Protein AF-A0A239KLG1-F1 (afdb_monomer_lite)

Organism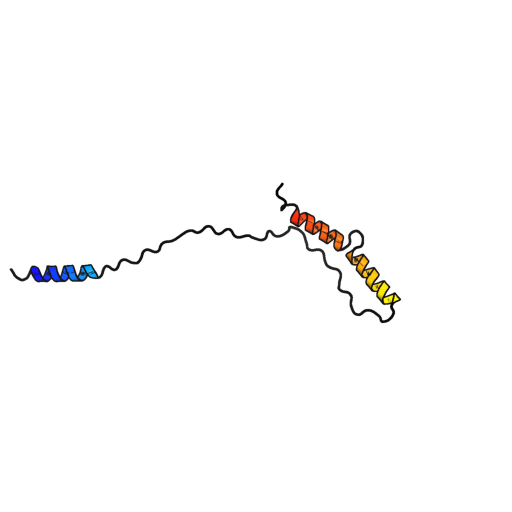: NCBI:txid436663

Radius of gyration: 38.77 Å; chains: 1; bounding box: 78×64×86 Å

Foldseek 3Di:
DPVVVVVVVVVVVVVVPPDDDDDDDDDDDDDDDDDDDDQPDDQDDQPDDDDDADPDPVRSVVSVVVNCCQCPNVVHNVVVNVVSVCSRCVVPDDD

pLDDT: mean 81.81, std 15.87, range [47.78, 98.06]

Structure (mmCIF, N/CA/C/O backbone):
data_AF-A0A239KLG1-F1
#
_entry.id   AF-A0A239KLG1-F1
#
loop_
_atom_site.group_PDB
_atom_site.id
_atom_site.type_symbol
_atom_site.label_atom_id
_atom_site.label_alt_id
_atom_site.label_comp_id
_atom_site.label_asym_id
_atom_site.label_entity_id
_atom_site.label_seq_id
_atom_site.pdbx_PDB_ins_code
_atom_site.Cartn_x
_atom_site.Cartn_y
_atom_site.Cartn_z
_atom_site.occupancy
_atom_site.B_iso_or_equiv
_atom_site.auth_seq_id
_atom_site.auth_comp_id
_atom_site.auth_asym_id
_atom_site.auth_atom_id
_atom_site.pdbx_PDB_model_num
ATOM 1 N N . MET A 1 1 ? -59.904 -50.732 65.950 1.00 50.16 1 MET A N 1
ATOM 2 C CA . MET A 1 1 ? -59.035 -49.545 65.739 1.00 50.16 1 MET A CA 1
ATOM 3 C C . MET A 1 1 ? -57.843 -49.829 64.798 1.00 50.16 1 MET A C 1
ATOM 5 O O . MET A 1 1 ? -56.757 -49.323 65.029 1.00 50.16 1 MET A O 1
ATOM 9 N N . ARG A 1 2 ? -58.013 -50.611 63.714 1.00 51.47 2 ARG A N 1
ATOM 10 C CA . ARG A 1 2 ? -56.904 -51.019 62.815 1.00 51.47 2 ARG A CA 1
ATOM 11 C C . ARG A 1 2 ? -56.867 -50.295 61.456 1.00 51.47 2 ARG A C 1
ATOM 13 O O . ARG A 1 2 ? -55.836 -50.323 60.803 1.00 51.47 2 ARG A O 1
ATOM 20 N N . CYS A 1 3 ? -57.928 -49.580 61.064 1.00 50.22 3 CYS A N 1
ATOM 21 C CA . CYS A 1 3 ? -57.963 -48.854 59.783 1.00 50.22 3 CYS A CA 1
ATOM 22 C C . CYS A 1 3 ? -57.166 -47.541 59.762 1.00 50.22 3 CYS A C 1
ATOM 24 O O . CYS A 1 3 ? -56.770 -47.109 58.691 1.00 50.22 3 CYS A O 1
ATOM 26 N N . ARG A 1 4 ? -56.904 -46.897 60.911 1.00 56.06 4 ARG A N 1
ATOM 27 C CA . ARG A 1 4 ? -56.227 -45.582 60.934 1.00 56.06 4 ARG A CA 1
ATOM 28 C C . ARG A 1 4 ? -54.713 -45.660 60.707 1.00 56.06 4 ARG A C 1
ATOM 30 O O . ARG A 1 4 ? -54.134 -44.706 60.210 1.00 56.06 4 ARG A O 1
ATOM 37 N N . VAL A 1 5 ? -54.078 -46.787 61.037 1.00 58.59 5 VAL A N 1
ATOM 38 C CA . VAL A 1 5 ? -52.612 -46.941 60.949 1.00 58.59 5 VAL A CA 1
ATOM 39 C C . VAL A 1 5 ? -52.149 -47.110 59.496 1.00 58.59 5 VAL A C 1
ATOM 41 O O . VAL A 1 5 ? -51.101 -46.596 59.118 1.00 58.59 5 VAL A O 1
ATOM 44 N N . PHE A 1 6 ? -52.965 -47.754 58.655 1.00 58.72 6 PHE A N 1
ATOM 45 C CA . PHE A 1 6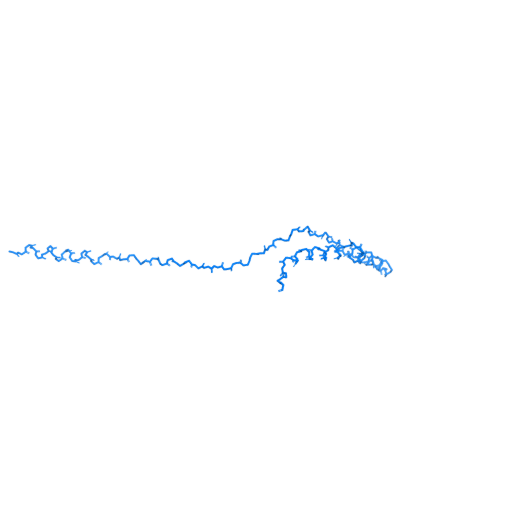 ? -52.636 -47.986 57.245 1.00 58.72 6 PHE A CA 1
ATOM 46 C C . PHE A 1 6 ? -52.617 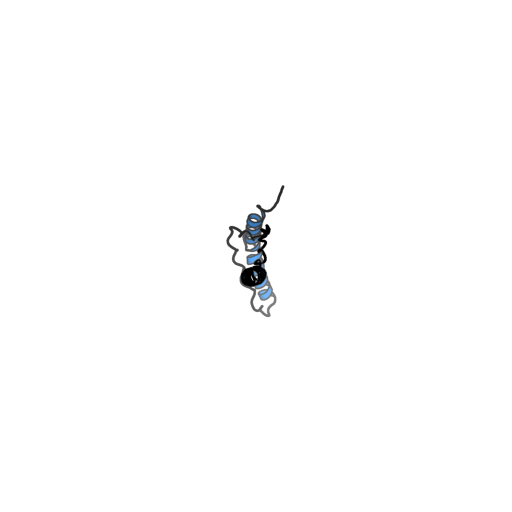-46.693 56.414 1.00 58.72 6 PHE A C 1
ATOM 48 O O . PHE A 1 6 ? -51.770 -46.534 55.539 1.00 58.72 6 PHE A O 1
ATOM 55 N N . SER A 1 7 ? -53.494 -45.734 56.726 1.00 60.66 7 SER A N 1
ATOM 56 C CA . SER A 1 7 ? -53.534 -44.438 56.035 1.00 60.66 7 SER A CA 1
ATOM 57 C C . SER A 1 7 ? -52.327 -43.554 56.348 1.00 60.66 7 SER A C 1
ATOM 59 O O . SER A 1 7 ? -51.913 -42.769 55.501 1.00 60.66 7 SER A O 1
ATOM 61 N N . ILE A 1 8 ? -51.733 -43.698 57.536 1.00 64.25 8 ILE A N 1
ATOM 62 C CA . ILE A 1 8 ? -50.549 -42.925 57.932 1.00 64.25 8 ILE A CA 1
ATOM 63 C C . ILE A 1 8 ? -49.320 -43.435 57.170 1.00 64.25 8 ILE A C 1
ATOM 65 O O . ILE A 1 8 ? -48.588 -42.641 56.589 1.00 64.25 8 ILE A O 1
ATOM 69 N N . ALA A 1 9 ? -49.136 -44.755 57.081 1.00 62.47 9 ALA A N 1
ATOM 70 C CA . ALA A 1 9 ? -48.014 -45.345 56.349 1.00 62.47 9 ALA A CA 1
ATOM 71 C C . ALA A 1 9 ? -48.029 -44.987 54.849 1.00 62.47 9 ALA A C 1
ATOM 73 O O . ALA A 1 9 ? -46.983 -44.684 54.277 1.00 62.47 9 ALA A O 1
ATOM 74 N N . ALA A 1 10 ? -49.214 -44.952 54.229 1.00 62.88 10 ALA A N 1
ATOM 75 C CA . ALA A 1 10 ? -49.364 -44.528 52.838 1.00 62.88 10 ALA A CA 1
ATOM 76 C C . ALA A 1 10 ? -49.020 -43.039 52.639 1.00 62.88 10 ALA A C 1
ATOM 78 O O . ALA A 1 10 ? -48.366 -42.690 51.662 1.00 62.88 10 ALA A O 1
ATOM 79 N N . ALA A 1 11 ? -49.391 -42.165 53.581 1.00 61.78 11 ALA A N 1
ATOM 80 C CA . ALA A 1 11 ? -49.074 -40.738 53.501 1.00 61.78 11 ALA A CA 1
ATOM 81 C C . ALA A 1 11 ? -47.565 -40.451 53.640 1.00 61.78 11 ALA A C 1
ATOM 83 O O . ALA A 1 11 ? -47.042 -39.588 52.937 1.00 61.78 11 ALA A O 1
ATOM 84 N N . LEU A 1 12 ? -46.848 -41.201 54.488 1.00 62.75 12 LEU A N 1
ATOM 85 C CA . LEU A 1 12 ? -45.390 -41.070 54.622 1.00 62.75 12 LEU A CA 1
ATOM 86 C C . LEU A 1 12 ? -44.629 -41.569 53.382 1.00 62.75 12 LEU A C 1
ATOM 88 O O . LEU A 1 12 ? -43.589 -41.006 53.048 1.00 62.75 12 LEU A O 1
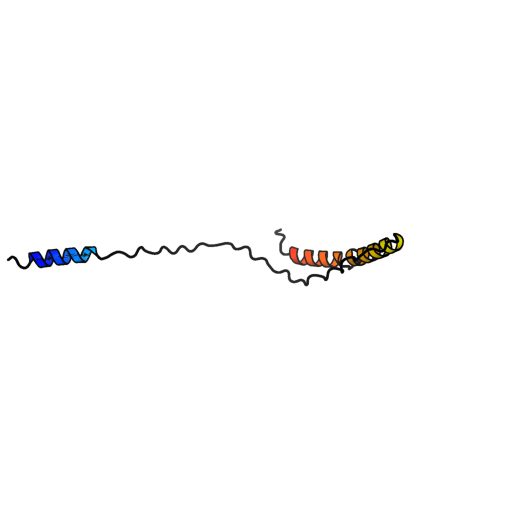ATOM 92 N N . ALA A 1 13 ? -45.151 -42.574 52.672 1.00 63.56 13 ALA A N 1
ATOM 93 C CA . ALA A 1 13 ? -44.529 -43.079 51.447 1.00 63.56 13 ALA A CA 1
ATOM 94 C C . ALA A 1 13 ? -44.609 -42.081 50.272 1.00 63.56 13 ALA A C 1
ATOM 96 O O . ALA A 1 13 ? -43.696 -42.043 49.451 1.00 63.56 13 ALA A O 1
ATOM 97 N N . LEU A 1 14 ? -45.650 -41.235 50.204 1.00 60.34 14 LEU A N 1
ATOM 98 C CA . LEU A 1 14 ? -45.770 -40.202 49.161 1.00 60.34 14 LEU A CA 1
ATOM 99 C C . LEU A 1 14 ? -44.892 -38.962 49.412 1.00 60.34 14 LEU A C 1
ATOM 101 O O . LEU A 1 14 ? -44.542 -38.270 48.457 1.00 60.34 14 LEU A O 1
ATOM 105 N N . ALA A 1 15 ? -44.495 -38.686 50.658 1.00 61.25 15 ALA A N 1
ATOM 106 C CA . ALA A 1 15 ? -43.629 -37.547 50.978 1.00 61.25 15 ALA A CA 1
ATOM 107 C C . ALA A 1 15 ? -42.175 -37.729 50.489 1.00 61.25 15 ALA A C 1
ATOM 109 O O . ALA A 1 15 ? -41.450 -36.749 50.344 1.00 61.25 15 ALA A O 1
ATOM 110 N N . GLY A 1 16 ? -41.751 -38.964 50.187 1.00 58.47 16 GLY A N 1
ATOM 111 C CA . GLY A 1 16 ? -40.399 -39.269 49.701 1.00 58.47 16 GLY A CA 1
ATOM 112 C C . GLY A 1 16 ? -40.141 -38.938 48.223 1.00 58.47 16 GLY A C 1
ATOM 113 O O . GLY A 1 16 ? -38.994 -38.976 47.788 1.00 58.47 16 GLY A O 1
ATOM 114 N N . CYS A 1 17 ? -41.177 -38.607 47.442 1.00 61.62 17 CYS A N 1
ATOM 115 C CA . CYS A 1 17 ? -41.048 -38.305 46.008 1.00 61.62 17 CYS A CA 1
ATOM 116 C C . CYS A 1 17 ? -41.027 -36.805 45.674 1.00 61.62 17 CYS A C 1
ATOM 118 O O . CYS A 1 17 ? -40.987 -36.452 44.495 1.00 61.62 17 CYS A O 1
ATOM 120 N N . ALA A 1 18 ? -41.005 -35.919 46.672 1.00 58.66 18 ALA A N 1
ATOM 121 C CA . ALA A 1 18 ? -40.732 -34.502 46.460 1.00 58.66 18 ALA A CA 1
ATOM 122 C C . ALA A 1 18 ? -39.226 -34.305 46.197 1.00 58.66 18 ALA A C 1
ATOM 124 O O . ALA A 1 18 ? -38.471 -33.898 47.073 1.00 58.66 18 ALA A O 1
ATOM 125 N N . HIS A 1 19 ? -38.767 -34.670 44.997 1.00 65.31 19 HIS A N 1
ATOM 126 C CA . HIS A 1 19 ? -37.425 -34.322 44.534 1.00 65.31 19 HIS A CA 1
ATOM 127 C C . HIS A 1 19 ? -37.345 -32.801 44.375 1.00 65.31 19 HIS A C 1
ATOM 129 O O . HIS A 1 19 ? -38.059 -32.219 43.556 1.00 65.31 19 HIS A O 1
ATOM 135 N N . GLU A 1 20 ? -36.470 -32.159 45.146 1.00 65.06 20 GLU A N 1
ATOM 136 C CA . GLU A 1 20 ? -36.104 -30.769 44.905 1.00 65.06 20 GLU A CA 1
ATOM 137 C C . GLU A 1 20 ? -35.389 -30.681 43.554 1.00 65.06 20 GLU A C 1
ATOM 139 O O . GLU A 1 20 ? -34.395 -31.367 43.302 1.00 65.06 20 GLU A O 1
ATOM 144 N N . GLN A 1 21 ? -35.911 -29.851 42.652 1.00 67.75 21 GLN A N 1
ATOM 145 C CA . GLN A 1 21 ? -35.167 -29.478 41.457 1.00 67.75 21 GLN A CA 1
ATOM 146 C C . GLN A 1 21 ? -33.906 -28.748 41.916 1.00 67.75 21 GLN A C 1
ATOM 148 O O . GLN A 1 21 ? -33.998 -27.756 42.638 1.00 67.75 21 GLN A O 1
ATOM 153 N N . ALA A 1 22 ? -32.732 -29.244 41.517 1.00 69.50 22 ALA A N 1
ATOM 154 C CA . ALA A 1 22 ? -31.468 -28.601 41.843 1.00 69.50 22 ALA A CA 1
ATOM 155 C C . ALA A 1 22 ? -31.513 -27.135 41.382 1.00 69.50 22 ALA A C 1
ATOM 157 O O . ALA A 1 22 ? -31.658 -26.854 40.191 1.00 69.50 22 ALA A O 1
ATOM 158 N N . GLY A 1 23 ? -31.435 -26.203 42.335 1.00 71.25 23 GLY A N 1
ATOM 159 C CA . GLY A 1 23 ? -31.506 -24.774 42.051 1.00 71.25 23 GLY A CA 1
ATOM 160 C C . GLY A 1 23 ? -30.398 -24.354 41.086 1.00 71.25 23 GLY A C 1
ATOM 161 O O . GLY A 1 23 ? -29.215 -24.565 41.350 1.00 71.25 23 GLY A O 1
ATOM 162 N N . VAL A 1 24 ? -30.769 -23.752 39.955 1.00 77.19 24 VAL A N 1
ATOM 163 C CA . VAL A 1 24 ? -29.804 -23.232 38.979 1.00 77.19 24 VAL A CA 1
ATOM 164 C C . VAL A 1 24 ? -29.209 -21.933 39.521 1.00 77.19 24 VAL A C 1
ATOM 166 O O . VAL A 1 24 ? -29.900 -20.922 39.641 1.00 77.19 24 VAL A O 1
ATOM 169 N N . ARG A 1 25 ? -27.910 -21.940 39.845 1.00 79.75 25 ARG A N 1
ATOM 170 C CA . ARG A 1 25 ? -27.181 -20.734 40.261 1.00 79.75 25 ARG A CA 1
ATOM 171 C C . ARG A 1 25 ? -26.741 -19.943 39.033 1.00 79.75 25 ARG A C 1
ATOM 173 O O . ARG A 1 25 ? -25.721 -20.256 38.423 1.00 79.75 25 ARG A O 1
ATOM 180 N N . VAL A 1 26 ? -27.489 -18.900 38.691 1.00 81.00 26 VAL A N 1
ATOM 181 C CA . VAL A 1 26 ? -27.084 -17.940 37.657 1.00 81.00 26 VAL A CA 1
ATOM 182 C C . VAL A 1 26 ? -26.007 -17.025 38.240 1.00 81.00 26 VAL A C 1
ATOM 184 O O . VAL A 1 26 ? -26.251 -16.324 39.218 1.00 81.00 26 VAL A O 1
ATOM 187 N N . GLN A 1 27 ? -24.805 -17.057 37.664 1.00 84.06 27 GLN A N 1
ATOM 188 C CA . GLN A 1 27 ? -23.726 -16.122 37.987 1.00 84.06 27 GLN A CA 1
ATOM 189 C C . GLN A 1 27 ? -23.550 -15.160 36.818 1.00 84.06 27 GLN A C 1
ATOM 191 O O . GLN A 1 27 ? -23.274 -15.579 35.695 1.00 84.06 27 GLN A O 1
ATOM 196 N N . THR A 1 28 ? -23.714 -13.869 37.079 1.00 81.31 28 THR A N 1
ATOM 197 C CA . THR A 1 28 ? -23.356 -12.814 36.133 1.00 81.31 28 THR A CA 1
ATOM 198 C C . THR A 1 28 ? -21.857 -12.576 36.238 1.00 81.31 28 THR A C 1
ATOM 200 O O . THR A 1 28 ? -21.373 -12.131 37.277 1.00 81.31 28 THR A O 1
ATOM 203 N N . VAL A 1 29 ? -21.123 -12.919 35.181 1.00 83.88 29 VAL A N 1
ATOM 204 C CA . VAL A 1 29 ? -19.680 -12.682 35.081 1.00 83.88 29 VAL A CA 1
ATOM 205 C C . VAL A 1 29 ? -19.467 -11.491 34.161 1.00 83.88 29 VAL A C 1
ATOM 207 O O . VAL A 1 29 ? -19.919 -11.505 33.015 1.00 83.88 29 VAL A O 1
ATOM 210 N N . GLU A 1 30 ? -18.786 -10.462 34.654 1.00 80.44 30 GLU A N 1
ATOM 211 C CA . GLU A 1 30 ? -18.345 -9.352 33.816 1.00 80.44 30 GLU A CA 1
ATOM 212 C C . GLU A 1 30 ? -17.167 -9.815 32.956 1.00 80.44 30 GLU A C 1
ATOM 214 O O . GLU A 1 30 ? -16.131 -10.242 33.464 1.00 80.44 30 GLU A O 1
ATOM 219 N N . VAL A 1 31 ? -17.341 -9.763 31.634 1.00 85.06 31 VAL A N 1
ATOM 220 C CA . VAL A 1 31 ? -16.291 -10.098 30.669 1.00 85.06 31 VAL A CA 1
ATOM 221 C C . VAL A 1 31 ? -15.859 -8.815 29.982 1.00 85.06 31 VAL A C 1
ATOM 223 O O . VAL A 1 31 ? -16.618 -8.239 29.202 1.00 85.06 31 VAL A O 1
ATOM 226 N N . VAL A 1 32 ? -14.624 -8.392 30.239 1.00 84.06 32 VAL A N 1
ATOM 227 C CA . VAL A 1 32 ? -13.987 -7.329 29.461 1.00 84.06 32 VAL A CA 1
ATOM 228 C C . VAL A 1 32 ? -13.663 -7.900 28.083 1.00 84.06 32 VAL A C 1
ATOM 230 O O . VAL A 1 32 ? -12.894 -8.853 27.958 1.00 84.06 32 VAL A O 1
ATOM 233 N N . LYS A 1 33 ? -14.294 -7.349 27.045 1.00 82.69 33 LYS A N 1
ATOM 234 C CA . LYS A 1 33 ? -14.009 -7.686 25.649 1.00 82.69 33 LYS A CA 1
ATOM 235 C C . LYS A 1 33 ? -13.301 -6.508 25.004 1.00 82.69 33 LYS A C 1
ATOM 237 O O . LYS A 1 33 ? -13.882 -5.432 24.892 1.00 82.69 33 LYS A O 1
ATOM 242 N N . GLU A 1 34 ? -12.072 -6.721 24.555 1.00 80.31 34 GLU A N 1
ATOM 243 C CA . GLU A 1 34 ? -11.377 -5.752 23.714 1.00 80.31 34 GLU A CA 1
ATOM 244 C C . GLU A 1 34 ? -12.033 -5.747 22.330 1.00 80.31 34 GLU A C 1
ATOM 246 O O . GLU A 1 34 ? -11.918 -6.698 21.555 1.00 80.31 34 GLU A O 1
ATOM 251 N N . VAL A 1 35 ? -12.789 -4.690 22.039 1.00 81.44 35 VAL A N 1
ATOM 252 C CA . VAL A 1 35 ? -13.393 -4.473 20.723 1.00 81.44 35 VAL A CA 1
ATOM 253 C C . VAL A 1 35 ? -12.453 -3.588 19.919 1.00 81.44 35 VAL A C 1
ATOM 255 O O . VAL A 1 35 ? -12.047 -2.521 20.378 1.00 81.44 35 VAL A O 1
ATOM 258 N N . GLN A 1 36 ? -12.100 -4.023 18.710 1.00 78.62 36 GLN A N 1
ATOM 259 C CA . GLN A 1 36 ? -11.285 -3.204 17.819 1.00 78.62 36 GLN A CA 1
ATOM 260 C C . GLN A 1 36 ? -12.082 -1.977 17.370 1.00 78.62 36 GLN A C 1
ATOM 262 O O . GLN A 1 36 ? -13.138 -2.106 16.752 1.00 78.62 36 GLN A O 1
ATOM 267 N N . VAL A 1 37 ? -11.563 -0.789 17.677 1.00 81.19 37 VAL A N 1
ATOM 268 C CA . VAL A 1 37 ? -12.124 0.477 17.198 1.00 81.19 37 VAL A CA 1
ATOM 269 C C . VAL A 1 37 ? -11.746 0.644 15.721 1.00 81.19 37 VAL A C 1
ATOM 271 O O . VAL A 1 37 ? -10.553 0.605 15.403 1.00 81.19 37 VAL A O 1
ATOM 274 N N . PRO A 1 38 ? -12.720 0.798 14.806 1.00 82.19 38 PRO A N 1
ATOM 275 C CA . PRO A 1 38 ? -12.427 1.041 13.401 1.00 82.19 38 PRO A CA 1
ATOM 276 C C . PRO A 1 38 ? -11.800 2.427 13.230 1.00 82.19 38 PRO A C 1
ATOM 278 O O . PRO A 1 38 ? -12.280 3.407 13.794 1.00 82.19 38 PRO A O 1
ATOM 281 N N . CYS A 1 39 ? -10.735 2.517 12.435 1.00 84.75 39 CYS A N 1
ATOM 282 C CA . CYS A 1 39 ? -10.116 3.804 12.147 1.00 84.75 39 CYS A CA 1
ATOM 283 C C . CYS A 1 39 ? -10.963 4.609 11.141 1.00 84.75 39 CYS A C 1
ATOM 285 O O . CYS A 1 39 ? -11.341 4.051 10.108 1.00 84.75 39 CYS A O 1
ATOM 287 N N . PRO A 1 40 ? -11.232 5.908 11.380 1.00 88.56 40 PRO A N 1
ATOM 288 C CA . PRO A 1 40 ? -12.083 6.737 10.524 1.00 88.56 40 PRO A CA 1
ATOM 289 C C . PRO A 1 40 ? -11.352 7.268 9.275 1.00 88.56 40 PRO A C 1
ATOM 291 O O . PRO A 1 40 ? -11.557 8.410 8.869 1.00 88.56 40 PRO A O 1
ATOM 294 N N . VAL A 1 41 ? -10.476 6.467 8.665 1.00 89.44 41 VAL A N 1
ATOM 295 C CA . VAL A 1 41 ? -9.727 6.846 7.457 1.00 89.44 41 VAL A CA 1
ATOM 296 C C . VAL A 1 41 ? -9.898 5.797 6.371 1.00 89.44 41 VAL A C 1
ATOM 298 O O . VAL A 1 41 ? -9.952 4.596 6.638 1.00 89.44 41 VAL A O 1
ATOM 301 N N . GLU A 1 42 ? -9.959 6.252 5.124 1.00 90.12 42 GLU A N 1
ATOM 302 C CA . GLU A 1 42 ? -9.927 5.355 3.978 1.00 90.12 42 GLU A CA 1
ATOM 303 C C . GLU A 1 42 ? -8.503 4.829 3.769 1.00 90.12 42 GLU A C 1
ATOM 305 O O . GLU A 1 42 ? -7.527 5.583 3.809 1.00 90.12 42 GLU A O 1
ATOM 310 N N . VAL A 1 43 ? -8.377 3.518 3.551 1.00 89.81 43 VAL A N 1
ATOM 311 C CA . VAL A 1 43 ? -7.077 2.891 3.305 1.00 89.81 43 VAL A CA 1
ATOM 312 C C . VAL A 1 43 ? -6.540 3.386 1.958 1.00 89.81 43 VAL A C 1
ATOM 314 O O . VAL A 1 43 ? -7.189 3.168 0.932 1.00 89.81 43 VAL A O 1
ATOM 317 N N . PRO A 1 44 ? -5.352 4.017 1.910 1.00 92.19 44 PRO A N 1
ATOM 318 C CA . PRO A 1 44 ? -4.807 4.506 0.655 1.00 92.19 44 PRO A CA 1
ATOM 319 C C . PRO A 1 44 ? -4.527 3.341 -0.299 1.00 92.19 44 PRO A C 1
ATOM 321 O O . PRO A 1 44 ? -3.961 2.314 0.085 1.00 92.19 44 PRO A O 1
ATOM 324 N N . ALA A 1 45 ? -4.882 3.518 -1.572 1.00 94.06 45 ALA A N 1
ATOM 325 C CA . ALA A 1 45 ? -4.634 2.514 -2.598 1.00 94.06 45 ALA A CA 1
ATOM 326 C C . ALA A 1 45 ? -3.128 2.247 -2.750 1.00 94.06 45 ALA A C 1
ATOM 328 O O . ALA A 1 45 ? -2.340 3.158 -3.031 1.00 94.06 45 ALA A O 1
ATOM 329 N N . ARG A 1 46 ? -2.728 0.983 -2.579 1.00 93.31 46 ARG A N 1
ATOM 330 C CA . ARG A 1 46 ? -1.341 0.553 -2.770 1.00 93.31 46 ARG A CA 1
ATOM 331 C C . ARG A 1 46 ? -0.983 0.576 -4.265 1.00 93.31 46 ARG A C 1
ATOM 333 O O . ARG A 1 46 ? -1.789 0.116 -5.075 1.00 93.31 46 ARG A O 1
ATOM 340 N N . PRO A 1 47 ? 0.224 1.040 -4.641 1.00 94.31 47 PRO A N 1
ATOM 341 C CA . PRO A 1 47 ? 0.712 0.911 -6.008 1.00 94.31 47 PRO A CA 1
ATOM 342 C C . PRO A 1 47 ? 0.682 -0.545 -6.482 1.00 94.31 47 PRO A C 1
ATOM 344 O O . PRO A 1 47 ? 0.982 -1.467 -5.718 1.00 94.31 47 PRO A O 1
ATOM 347 N N . ALA A 1 48 ? 0.346 -0.755 -7.756 1.00 95.56 48 ALA A N 1
ATOM 348 C CA . ALA A 1 48 ? 0.335 -2.094 -8.334 1.00 95.56 48 ALA A CA 1
ATOM 349 C C . ALA A 1 48 ? 1.735 -2.740 -8.240 1.00 95.56 48 ALA A C 1
ATOM 351 O O . ALA A 1 48 ? 2.729 -2.032 -8.470 1.00 95.56 48 ALA A O 1
ATOM 352 N N . PRO A 1 49 ? 1.829 -4.053 -7.946 1.00 94.12 49 PRO A N 1
ATOM 353 C CA . PRO A 1 49 ? 3.099 -4.768 -7.895 1.00 94.12 49 PRO A CA 1
ATOM 354 C C . PRO A 1 49 ? 3.900 -4.634 -9.190 1.00 94.12 49 PRO A C 1
ATOM 356 O O . PRO A 1 49 ? 3.344 -4.485 -10.280 1.00 94.12 49 PRO A O 1
ATOM 359 N N . ILE A 1 50 ? 5.223 -4.722 -9.066 1.00 94.56 50 ILE A N 1
ATOM 360 C CA . ILE A 1 50 ? 6.107 -4.826 -10.225 1.00 94.56 50 ILE A CA 1
ATOM 361 C C . ILE A 1 50 ? 5.868 -6.190 -10.883 1.00 94.56 50 ILE A C 1
ATOM 363 O O . ILE A 1 50 ? 5.850 -7.213 -10.200 1.00 94.56 50 ILE A O 1
ATOM 367 N N . GLY A 1 51 ?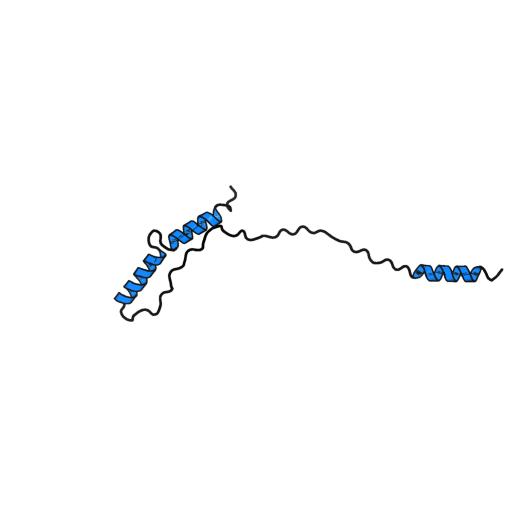 5.645 -6.189 -12.198 1.00 92.69 51 GLY A N 1
ATOM 368 C CA . GLY A 1 51 ? 5.537 -7.407 -13.001 1.00 92.69 51 GLY A CA 1
ATOM 369 C C . GLY A 1 51 ? 6.906 -8.018 -13.319 1.00 92.69 51 GLY A C 1
ATOM 370 O O . GLY A 1 51 ? 7.890 -7.788 -12.620 1.00 92.69 51 GLY A O 1
ATOM 371 N N . ALA A 1 52 ? 6.989 -8.783 -14.408 1.00 95.75 52 ALA A N 1
ATOM 372 C CA . ALA A 1 52 ? 8.274 -9.278 -14.892 1.00 95.75 52 ALA A CA 1
ATOM 373 C C . ALA A 1 52 ? 9.199 -8.106 -15.264 1.00 95.75 52 ALA A C 1
ATOM 375 O O . ALA A 1 52 ? 8.791 -7.183 -15.973 1.00 95.75 52 ALA A O 1
ATOM 376 N N . LEU A 1 53 ? 10.443 -8.151 -14.784 1.00 96.25 53 LEU A N 1
ATOM 377 C CA . LEU A 1 53 ? 11.455 -7.171 -15.156 1.00 96.25 53 LEU A CA 1
ATOM 378 C C . LEU A 1 53 ? 12.045 -7.512 -16.532 1.00 96.25 53 LEU A C 1
ATOM 380 O O . LEU A 1 53 ? 12.231 -8.692 -16.843 1.00 96.25 53 LEU A O 1
ATOM 384 N N . PRO A 1 54 ? 12.354 -6.499 -17.355 1.00 96.50 54 PRO A N 1
ATOM 385 C CA . PRO A 1 54 ? 13.061 -6.703 -18.609 1.00 96.50 54 PRO A CA 1
ATOM 386 C C . PRO A 1 54 ? 14.483 -7.212 -18.344 1.00 96.50 54 PRO A C 1
ATOM 388 O O . PRO A 1 54 ? 15.069 -6.958 -17.292 1.00 96.50 54 PRO A O 1
ATOM 391 N N . SER A 1 55 ? 15.046 -7.919 -19.323 1.00 97.31 55 SER A N 1
ATOM 392 C CA . SER A 1 55 ? 16.418 -8.434 -19.253 1.00 97.31 55 SER A CA 1
ATOM 393 C C . SER A 1 55 ? 17.475 -7.332 -19.336 1.00 97.31 55 SER A C 1
ATOM 395 O O . SER A 1 55 ? 18.598 -7.523 -18.878 1.00 97.31 55 SER A O 1
ATOM 397 N N . ASP A 1 56 ? 17.129 -6.192 -19.936 1.00 98.06 56 ASP A N 1
ATOM 398 C CA . ASP A 1 56 ? 17.995 -5.022 -19.950 1.00 98.06 56 ASP A CA 1
ATOM 399 C C . ASP A 1 56 ? 18.008 -4.344 -18.571 1.00 98.06 56 ASP A C 1
ATOM 401 O O . ASP A 1 56 ? 16.971 -3.957 -18.024 1.00 98.06 56 ASP A O 1
ATOM 405 N N . ALA A 1 57 ? 19.206 -4.186 -18.008 1.00 97.69 57 ALA A N 1
ATOM 406 C CA . ALA A 1 57 ? 19.388 -3.657 -16.661 1.00 97.69 57 ALA A CA 1
ATOM 407 C C . ALA A 1 57 ? 18.959 -2.187 -16.530 1.00 97.69 57 ALA A C 1
ATOM 409 O O . ALA A 1 57 ? 18.482 -1.776 -15.469 1.00 97.69 57 ALA A O 1
ATOM 410 N N . ARG A 1 58 ? 19.111 -1.384 -17.590 1.00 98.06 58 ARG A N 1
ATOM 411 C CA . ARG A 1 58 ? 18.745 0.035 -17.570 1.00 98.06 58 ARG A CA 1
ATOM 412 C C . ARG A 1 58 ? 17.231 0.189 -17.550 1.00 98.06 58 ARG A C 1
ATOM 414 O O . ARG A 1 58 ? 16.711 0.999 -16.779 1.00 98.06 58 ARG A O 1
ATOM 421 N N . ASP A 1 59 ? 16.529 -0.610 -18.343 1.00 97.38 59 ASP A N 1
ATOM 422 C CA . ASP A 1 59 ? 15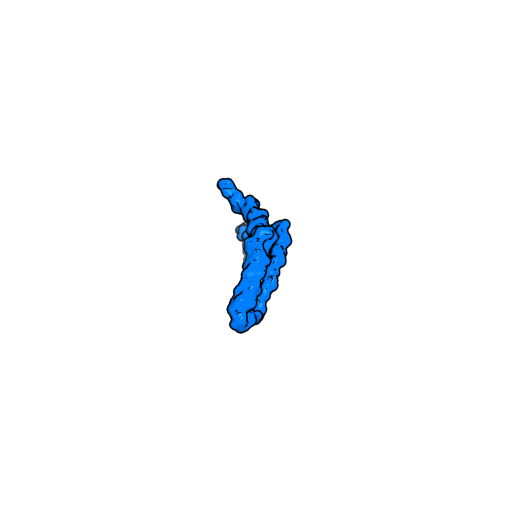.070 -0.634 -18.336 1.00 97.38 59 ASP A CA 1
ATOM 423 C C . ASP A 1 59 ? 14.505 -1.195 -17.031 1.00 97.38 59 ASP A C 1
ATOM 425 O O . ASP A 1 59 ? 13.540 -0.639 -16.496 1.00 97.38 59 ASP A O 1
ATOM 429 N N . ALA A 1 60 ? 15.131 -2.231 -16.466 1.00 97.69 60 ALA A N 1
ATOM 430 C CA . ALA A 1 60 ? 14.741 -2.762 -15.164 1.00 97.69 60 ALA A CA 1
ATOM 431 C C . ALA A 1 60 ? 14.886 -1.693 -14.071 1.00 97.69 60 ALA A C 1
ATOM 433 O O . ALA A 1 60 ? 13.946 -1.451 -13.309 1.00 97.69 60 ALA A O 1
ATOM 434 N N . LEU A 1 61 ? 16.021 -0.986 -14.042 1.00 97.81 61 LEU A N 1
ATOM 435 C CA . LEU A 1 61 ? 16.264 0.096 -13.090 1.00 97.81 61 LEU A CA 1
ATOM 436 C C . LEU A 1 61 ? 15.262 1.243 -13.255 1.00 97.81 61 LEU A C 1
ATOM 438 O O . LEU A 1 61 ? 14.771 1.772 -12.259 1.00 97.81 61 LEU A O 1
ATOM 442 N N . ARG A 1 62 ? 14.916 1.611 -14.494 1.00 97.31 62 ARG A N 1
ATOM 443 C CA . ARG A 1 62 ? 13.910 2.645 -14.776 1.00 97.31 62 ARG A CA 1
ATOM 444 C C . ARG A 1 62 ? 12.539 2.271 -14.206 1.00 97.31 62 ARG A C 1
ATOM 446 O O . ARG A 1 62 ? 11.884 3.121 -13.605 1.00 97.31 62 ARG A O 1
ATOM 453 N N . ILE A 1 63 ? 12.112 1.017 -14.370 1.00 97.38 63 ILE A N 1
ATOM 454 C CA . ILE A 1 63 ? 10.825 0.523 -13.848 1.00 97.38 63 ILE A CA 1
ATOM 455 C C . ILE A 1 63 ? 10.826 0.513 -12.318 1.00 97.38 63 ILE A C 1
ATOM 457 O O . ILE A 1 63 ? 9.889 1.018 -11.699 1.00 97.38 63 ILE A O 1
ATOM 461 N N . VAL A 1 64 ? 11.886 -0.019 -11.704 1.00 96.88 64 VAL A N 1
ATOM 462 C CA . VAL A 1 64 ? 12.023 -0.043 -10.241 1.00 96.88 64 VAL A CA 1
ATOM 463 C C . VAL A 1 64 ? 12.056 1.379 -9.680 1.00 96.88 64 VAL A C 1
ATOM 465 O O . VAL A 1 64 ? 11.350 1.668 -8.718 1.00 96.88 64 VAL A O 1
ATOM 468 N N . GLY A 1 65 ? 12.802 2.289 -10.309 1.00 96.75 65 GLY A N 1
ATOM 469 C CA . GLY A 1 65 ? 12.871 3.695 -9.914 1.00 96.75 65 GLY A CA 1
ATOM 470 C C . GLY A 1 65 ? 11.512 4.396 -9.972 1.00 96.75 65 GLY A C 1
ATOM 471 O O . GLY A 1 65 ? 11.123 5.055 -9.010 1.00 96.75 65 GLY A O 1
ATOM 472 N N . ALA A 1 66 ? 10.747 4.201 -11.049 1.00 95.75 66 ALA A N 1
ATOM 473 C CA . ALA A 1 66 ? 9.391 4.743 -11.154 1.00 95.75 66 ALA A CA 1
ATOM 474 C C . ALA A 1 66 ? 8.481 4.225 -10.026 1.00 95.75 66 ALA A C 1
ATOM 476 O O . ALA A 1 66 ? 7.756 4.994 -9.399 1.00 95.75 66 ALA A O 1
ATOM 477 N N . LYS A 1 67 ? 8.580 2.933 -9.702 1.00 96.50 67 LYS A N 1
ATOM 478 C CA . LYS A 1 67 ? 7.791 2.300 -8.637 1.00 96.50 67 LYS A CA 1
ATOM 479 C C . LYS A 1 67 ? 8.194 2.751 -7.239 1.00 96.50 67 LYS A C 1
ATOM 481 O O . LYS A 1 67 ? 7.333 2.906 -6.376 1.00 96.50 67 LYS A O 1
ATOM 486 N N . LEU A 1 68 ? 9.479 3.018 -7.026 1.00 96.25 68 LEU A N 1
ATOM 487 C CA . LEU A 1 68 ? 9.958 3.641 -5.797 1.00 96.25 68 LEU A CA 1
ATOM 488 C C . LEU A 1 68 ? 9.388 5.050 -5.631 1.00 96.25 68 LEU A C 1
ATOM 490 O O . LEU A 1 68 ? 9.003 5.400 -4.523 1.00 96.25 68 LEU A O 1
ATOM 494 N N . LEU A 1 69 ? 9.261 5.831 -6.706 1.00 96.56 69 LEU A N 1
ATOM 495 C CA . LEU A 1 69 ? 8.635 7.156 -6.644 1.00 96.56 69 LEU A CA 1
ATOM 496 C C . LEU A 1 69 ? 7.121 7.083 -6.390 1.00 96.56 69 LEU A C 1
ATOM 498 O O . LEU A 1 69 ? 6.604 7.874 -5.610 1.00 96.56 69 LEU A O 1
ATOM 502 N N . GLU A 1 70 ? 6.411 6.107 -6.964 1.00 96.69 70 GLU A N 1
ATOM 503 C CA . GLU A 1 70 ? 4.995 5.850 -6.632 1.00 96.69 70 GLU A CA 1
ATOM 504 C C . GLU A 1 70 ? 4.785 5.477 -5.152 1.00 96.69 70 GLU A C 1
ATOM 506 O O . GLU A 1 70 ? 3.697 5.675 -4.603 1.00 96.69 70 GLU A O 1
ATOM 511 N N . TYR A 1 71 ? 5.806 4.910 -4.505 1.00 97.19 71 TYR A N 1
ATOM 512 C CA . TYR A 1 71 ? 5.747 4.515 -3.102 1.00 97.19 71 TYR A CA 1
ATOM 513 C C . TYR A 1 71 ? 6.225 5.622 -2.155 1.00 97.19 71 TYR A C 1
ATOM 515 O O . TYR A 1 71 ? 5.485 6.002 -1.252 1.00 97.19 71 TYR A O 1
ATOM 523 N N . ALA A 1 72 ? 7.444 6.123 -2.357 1.00 97.06 72 ALA A N 1
ATOM 524 C CA . ALA A 1 72 ? 8.179 7.009 -1.450 1.00 97.06 72 ALA A CA 1
ATOM 525 C C . ALA A 1 72 ? 8.358 8.442 -1.980 1.00 97.06 72 ALA A C 1
ATOM 527 O O . ALA A 1 72 ? 9.060 9.238 -1.360 1.00 97.06 72 ALA A O 1
ATOM 528 N N . GLY A 1 73 ? 7.787 8.775 -3.140 1.00 95.12 73 GLY A N 1
ATOM 529 C CA . GLY A 1 73 ? 7.761 10.157 -3.611 1.00 95.12 73 GLY A CA 1
ATOM 530 C C . GLY A 1 73 ? 6.978 11.068 -2.652 1.00 95.12 73 GLY A C 1
ATOM 531 O O . GLY A 1 73 ? 6.127 10.583 -1.905 1.00 95.12 73 GLY A O 1
ATOM 532 N N . PRO A 1 74 ? 7.211 12.390 -2.675 1.00 95.31 74 PRO A N 1
ATOM 533 C CA . PRO A 1 74 ? 6.444 13.325 -1.854 1.00 95.31 74 PRO A CA 1
ATOM 534 C C . PRO A 1 74 ? 4.937 13.221 -2.128 1.00 95.31 74 PRO A C 1
ATOM 536 O O . PRO A 1 74 ? 4.502 13.305 -3.279 1.00 95.31 74 PRO A O 1
ATOM 539 N N . GLY A 1 75 ? 4.140 13.029 -1.077 1.00 93.94 75 GLY A N 1
ATOM 540 C CA . GLY A 1 75 ? 2.689 12.830 -1.162 1.00 93.94 75 GLY A CA 1
ATOM 541 C C . GLY A 1 75 ? 2.262 11.469 -1.727 1.00 93.94 75 GLY A C 1
ATOM 542 O O . GLY A 1 75 ? 1.074 11.253 -1.986 1.00 93.94 75 GLY A O 1
ATOM 543 N N . ALA A 1 76 ? 3.205 10.549 -1.938 1.00 96.44 76 ALA A N 1
ATOM 544 C CA . ALA A 1 76 ? 2.934 9.232 -2.490 1.00 96.44 76 ALA A CA 1
ATOM 545 C C . ALA A 1 76 ? 2.329 8.283 -1.439 1.00 96.44 76 ALA A C 1
ATOM 547 O O . ALA A 1 76 ? 1.797 8.696 -0.405 1.00 96.44 76 ALA A O 1
ATOM 548 N N . TYR A 1 77 ? 2.316 6.982 -1.729 1.00 97.00 77 TYR A N 1
ATOM 549 C CA . TYR A 1 77 ? 1.666 6.002 -0.857 1.00 97.00 77 TYR A CA 1
ATOM 550 C C . TYR A 1 77 ? 2.194 6.023 0.588 1.00 97.00 77 TYR A C 1
ATOM 552 O O . TYR A 1 77 ? 1.379 5.992 1.506 1.00 97.00 77 TYR A O 1
ATOM 560 N N . ALA A 1 78 ? 3.513 6.093 0.796 1.00 96.38 78 ALA A N 1
ATOM 561 C CA . ALA A 1 78 ? 4.116 6.044 2.127 1.00 96.38 78 ALA A CA 1
ATOM 562 C C . ALA A 1 78 ? 3.654 7.212 3.011 1.00 96.38 78 ALA A C 1
ATOM 564 O O . ALA A 1 78 ? 3.211 6.979 4.131 1.00 96.38 78 ALA A O 1
ATOM 565 N N . ASP A 1 79 ? 3.653 8.435 2.476 1.00 96.12 79 ASP A N 1
ATOM 566 C CA . ASP A 1 79 ? 3.208 9.630 3.201 1.00 96.12 79 ASP A CA 1
ATOM 567 C C . ASP A 1 79 ? 1.723 9.549 3.567 1.00 96.12 79 ASP A C 1
ATOM 569 O O . ASP A 1 79 ? 1.327 9.869 4.688 1.00 96.12 79 ASP A O 1
ATOM 573 N N . ARG A 1 80 ? 0.885 9.078 2.635 1.00 95.00 80 ARG A N 1
ATOM 574 C CA . ARG A 1 80 ? -0.553 8.900 2.890 1.00 95.00 80 ARG A CA 1
ATOM 575 C C . ARG A 1 80 ? -0.819 7.807 3.922 1.00 95.00 80 ARG A C 1
ATOM 577 O O . ARG A 1 80 ? -1.699 7.969 4.762 1.00 95.00 80 ARG A O 1
ATOM 584 N N . ALA A 1 81 ? -0.067 6.710 3.869 1.00 95.06 81 ALA A N 1
ATOM 585 C CA . ALA A 1 81 ? -0.172 5.627 4.839 1.00 95.06 81 ALA A CA 1
ATOM 586 C C . ALA A 1 81 ? 0.273 6.082 6.236 1.00 95.06 81 ALA A C 1
ATOM 588 O O . ALA A 1 81 ? -0.409 5.789 7.214 1.00 95.06 81 ALA A O 1
ATOM 589 N N . ASP A 1 82 ? 1.365 6.839 6.330 1.00 94.38 82 ASP A N 1
ATOM 590 C CA . ASP A 1 82 ? 1.840 7.408 7.590 1.00 94.38 82 ASP A CA 1
ATOM 591 C C . ASP A 1 82 ? 0.840 8.416 8.182 1.00 94.38 82 ASP A C 1
ATOM 593 O O . ASP A 1 82 ? 0.521 8.359 9.370 1.00 94.38 82 ASP A O 1
ATOM 597 N N . ALA A 1 83 ? 0.274 9.296 7.351 1.00 92.44 83 ALA A N 1
ATOM 598 C CA . ALA A 1 83 ? -0.766 10.226 7.782 1.00 92.44 83 ALA A CA 1
ATOM 599 C C . ALA A 1 83 ? -2.012 9.492 8.306 1.00 92.44 83 ALA A C 1
ATOM 601 O O . ALA A 1 83 ? -2.541 9.850 9.360 1.00 92.44 83 ALA A O 1
ATOM 602 N N . ALA A 1 84 ? -2.449 8.437 7.611 1.00 91.25 84 ALA A N 1
ATOM 603 C CA . ALA A 1 84 ? -3.554 7.594 8.057 1.00 91.25 84 ALA A CA 1
ATOM 604 C C . ALA A 1 84 ? -3.244 6.931 9.408 1.00 91.25 84 ALA A C 1
ATOM 606 O O . ALA A 1 84 ? -4.063 7.003 10.322 1.00 91.25 84 ALA A O 1
ATOM 607 N N . LEU A 1 85 ? -2.048 6.353 9.571 1.00 90.81 85 LEU A N 1
ATOM 608 C CA . LEU A 1 85 ? -1.622 5.738 10.830 1.00 90.81 85 LEU A CA 1
ATOM 609 C C . LEU A 1 85 ? -1.641 6.737 11.983 1.00 90.81 85 LEU A C 1
ATOM 611 O O . LEU A 1 85 ? -2.212 6.429 13.025 1.00 90.81 85 LEU A O 1
ATOM 615 N N . ARG A 1 86 ? -1.093 7.941 11.781 1.00 91.06 86 ARG A N 1
ATOM 616 C CA . ARG A 1 86 ? -1.100 8.993 12.804 1.00 91.06 86 ARG A CA 1
ATOM 617 C C . ARG A 1 86 ? -2.512 9.328 13.272 1.00 91.06 86 ARG A C 1
ATOM 619 O O . ARG A 1 86 ? -2.722 9.428 14.476 1.00 91.06 86 ARG A O 1
ATOM 626 N N . ILE A 1 87 ? -3.475 9.435 12.356 1.00 89.25 87 ILE A N 1
ATOM 627 C CA . ILE A 1 87 ? -4.888 9.649 12.705 1.00 89.25 87 ILE A CA 1
ATOM 628 C C . ILE A 1 87 ? -5.427 8.459 13.511 1.00 89.25 87 ILE A C 1
ATOM 630 O O . ILE A 1 87 ? -6.027 8.657 14.563 1.00 89.25 87 ILE A O 1
ATOM 634 N N . CYS A 1 88 ? -5.162 7.226 13.070 1.00 86.38 88 CYS A N 1
ATOM 635 C CA . CYS A 1 88 ? -5.638 6.015 13.746 1.00 86.38 88 CYS A CA 1
ATOM 636 C C . CYS A 1 88 ? -5.032 5.793 15.142 1.00 86.38 88 CYS A C 1
ATOM 638 O O . CYS A 1 88 ? -5.605 5.055 15.943 1.00 86.38 88 CYS A O 1
ATOM 640 N N . THR A 1 89 ? -3.854 6.357 15.422 1.00 86.56 89 THR A N 1
ATOM 641 C CA . THR A 1 89 ? -3.137 6.156 16.690 1.00 86.56 89 THR A CA 1
ATOM 642 C C . THR A 1 89 ? -3.192 7.357 17.629 1.00 86.56 89 THR A C 1
ATOM 644 O O . THR A 1 89 ? -2.863 7.195 18.801 1.00 86.56 89 THR A O 1
ATOM 647 N N . ALA A 1 90 ? -3.603 8.537 17.152 1.00 74.25 90 ALA A N 1
ATOM 648 C CA . ALA A 1 90 ? -3.648 9.766 17.951 1.00 74.25 90 ALA A CA 1
ATOM 649 C C . ALA A 1 90 ? -4.569 9.659 19.179 1.00 74.25 90 ALA A C 1
ATOM 651 O O . ALA A 1 90 ? -4.266 10.241 20.211 1.00 74.25 90 ALA A O 1
ATOM 652 N N . GLU A 1 91 ? -5.644 8.868 19.107 1.00 57.31 91 GLU A N 1
ATOM 653 C CA . GLU A 1 91 ? -6.567 8.647 20.233 1.00 57.31 91 GLU A CA 1
ATOM 654 C C . GLU A 1 91 ? -6.093 7.569 21.230 1.00 57.31 91 GLU A C 1
ATOM 656 O O . GLU A 1 91 ? -6.760 7.329 22.234 1.00 57.31 91 GLU A O 1
ATOM 661 N N . ARG A 1 92 ? -4.965 6.885 20.972 1.00 55.19 92 ARG A N 1
ATOM 662 C CA . ARG A 1 92 ? -4.514 5.724 21.767 1.00 55.19 92 ARG A CA 1
ATOM 663 C C . ARG A 1 92 ? -3.328 6.004 22.700 1.00 55.19 92 ARG A C 1
ATOM 665 O O . ARG A 1 92 ? -2.982 5.113 23.470 1.00 55.19 92 ARG A O 1
ATOM 672 N N . LEU A 1 93 ? -2.701 7.182 22.677 1.00 47.78 93 LEU A N 1
ATOM 673 C CA . LEU A 1 93 ? -1.701 7.511 23.700 1.00 47.78 93 LEU A CA 1
ATOM 674 C C . LEU A 1 93 ? -2.406 8.015 24.971 1.00 47.78 93 LEU A C 1
ATOM 676 O O . LEU A 1 93 ? -2.998 9.090 24.918 1.00 47.78 93 LEU A O 1
ATOM 680 N N . PRO A 1 94 ? -2.367 7.280 26.101 1.00 50.88 94 PRO A N 1
ATOM 681 C CA . PRO A 1 94 ? -2.546 7.921 27.396 1.00 50.88 94 PRO A CA 1
ATOM 682 C C . PRO A 1 94 ? -1.363 8.874 27.633 1.00 50.88 94 PRO A C 1
ATOM 684 O O . PRO A 1 94 ? -0.235 8.542 27.257 1.00 50.88 94 PRO A O 1
ATOM 687 N N . ASP A 1 95 ? -1.649 10.043 28.211 1.00 47.91 95 ASP A N 1
ATOM 688 C CA . ASP A 1 95 ? -0.647 11.003 28.701 1.00 47.91 95 ASP A CA 1
ATOM 689 C C . ASP A 1 95 ? 0.406 10.349 29.618 1.00 47.91 95 ASP A C 1
ATOM 691 O O . ASP A 1 95 ? 0.040 9.441 30.407 1.00 47.91 95 ASP A O 1
#

Secondary structure (DSSP, 8-state):
--HHHHHHHHHHHHGGG-PPPPP-----------PPPPPSSPPPPPPPPP-PPPSSHHHHHHHHHHHHHHHHSTTSHHHHHHHHHHHHHHTS---

Sequence (95 aa):
MRCRVFSIAAALALAGCAHEQAGVRVQTVEVVKEVQVPCPVEVPARPAPIGALPSDARDALRIVGAKLLEYAGPGAYADRADAALRICTAERLPD